Protein AF-A0A3D4R189-F1 (afdb_monomer)

Nearest PDB structures (foldseek):
  3p9x-assembly1_B  TM=3.880E-01  e=7.977E-01  Halalkalibacterium halodurans C-125
  8wql-assembly1_3K  TM=3.863E-01  e=5.534E+00  Arthrospira sp. FACHB-439
  7oy9-assembly1_D  TM=2.599E-01  e=6.325E+00  Mycolicibacterium smegmatis

Radius of gyration: 25.9 Å; Cα contacts (8 Å, |Δi|>4): 66; chains: 1; bounding box: 79×24×38 Å

Mean predicted aligned error: 11.32 Å

Sequence (80 aa):
MFKRTKSFLALLLTAIMLFGLVPTTAIADSSHNGQVRVIVENTTYTMAEGAPWDGTLVDTWVDIDNSSTMMSSVVTALGT

pLDDT: mean 86.46, std 14.15, range [50.88, 97.69]

Foldseek 3Di:
DPVVVVVVVVVVVVVVVVVVPPPVVVPDPVVQPQKDWDWDADPDQDVVNPDPDHGTPFTDIDHDDPVDDPVVRVCVRNVD

Structure (mmCIF, N/CA/C/O backbone):
data_AF-A0A3D4R189-F1
#
_entry.id   AF-A0A3D4R189-F1
#
loop_
_atom_site.group_PDB
_atom_site.id
_atom_site.type_symbol
_atom_site.label_atom_id
_atom_site.label_alt_id
_atom_site.label_comp_id
_atom_site.label_asym_id
_atom_site.label_entity_id
_atom_site.label_seq_id
_atom_site.pdbx_PDB_ins_code
_atom_site.Cartn_x
_atom_site.Cartn_y
_atom_site.Cartn_z
_atom_site.occupancy
_atom_site.B_iso_or_equiv
_atom_site.auth_seq_id
_atom_site.auth_comp_id
_atom_site.auth_asym_id
_atom_site.auth_atom_id
_atom_site.pdbx_PDB_model_num
ATOM 1 N N . MET A 1 1 ? 61.244 9.184 -6.629 1.00 50.88 1 MET A N 1
ATOM 2 C CA . MET A 1 1 ? 60.003 8.975 -5.841 1.00 50.88 1 MET A CA 1
ATOM 3 C C . MET A 1 1 ? 58.846 9.913 -6.243 1.00 50.88 1 MET A C 1
ATOM 5 O O . MET A 1 1 ? 57.713 9.461 -6.284 1.00 50.88 1 MET A O 1
ATOM 9 N N . PHE A 1 2 ? 59.113 11.163 -6.656 1.00 54.59 2 PHE A N 1
ATOM 10 C CA . PHE A 1 2 ? 58.108 12.198 -6.996 1.00 54.59 2 PHE A CA 1
ATOM 11 C C . PHE A 1 2 ? 57.295 12.028 -8.308 1.00 54.59 2 PHE A C 1
ATOM 13 O O . PHE A 1 2 ? 56.319 12.740 -8.519 1.00 54.59 2 PHE A O 1
ATOM 20 N N . LYS A 1 3 ? 57.686 11.131 -9.230 1.00 58.75 3 LYS A N 1
ATOM 21 C CA . LYS A 1 3 ? 56.994 10.949 -10.531 1.00 58.75 3 LYS A CA 1
ATOM 22 C C . LYS A 1 3 ? 55.735 10.073 -10.410 1.00 58.75 3 LYS A C 1
ATOM 24 O O . LYS A 1 3 ? 54.741 10.323 -11.081 1.00 58.75 3 LYS A O 1
ATOM 29 N N . ARG A 1 4 ? 55.765 9.085 -9.506 1.00 61.47 4 ARG A N 1
ATOM 30 C CA . ARG A 1 4 ? 54.642 8.171 -9.231 1.00 61.47 4 ARG A CA 1
ATOM 31 C C . ARG A 1 4 ? 53.512 8.852 -8.451 1.00 61.47 4 ARG A C 1
ATOM 33 O O . ARG A 1 4 ? 52.353 8.621 -8.764 1.00 61.47 4 ARG A O 1
ATOM 40 N N . THR A 1 5 ? 53.840 9.745 -7.514 1.00 61.50 5 THR A N 1
ATOM 41 C CA . THR A 1 5 ? 52.851 10.506 -6.729 1.00 61.50 5 THR A CA 1
ATOM 42 C C . THR A 1 5 ? 52.087 11.523 -7.575 1.00 61.50 5 THR A C 1
ATOM 44 O O . THR A 1 5 ? 50.877 11.633 -7.429 1.00 61.50 5 THR A O 1
ATOM 47 N N . LYS A 1 6 ? 52.751 12.198 -8.526 1.00 67.00 6 LYS A N 1
ATOM 48 C CA . LYS A 1 6 ? 52.081 13.075 -9.507 1.00 67.00 6 LYS A CA 1
ATOM 49 C C . LYS A 1 6 ? 51.119 12.303 -10.416 1.00 67.00 6 LYS A C 1
ATOM 51 O O . LYS A 1 6 ? 50.031 12.788 -10.692 1.00 67.00 6 LYS A O 1
ATOM 56 N N . SER A 1 7 ? 51.501 11.096 -10.840 1.00 76.69 7 SER A N 1
ATOM 57 C CA . SER A 1 7 ? 50.644 10.231 -11.662 1.00 76.69 7 SER A CA 1
ATOM 58 C C . SER A 1 7 ? 49.430 9.712 -10.887 1.00 76.69 7 SER A C 1
ATOM 60 O O . SER A 1 7 ? 48.340 9.645 -11.442 1.00 76.69 7 SER A O 1
ATOM 62 N N . PHE A 1 8 ? 49.610 9.376 -9.606 1.00 85.62 8 PHE A N 1
ATOM 63 C CA . PHE A 1 8 ? 48.520 8.952 -8.728 1.00 85.62 8 PHE A CA 1
ATOM 64 C C . PHE A 1 8 ? 47.560 10.106 -8.416 1.00 85.62 8 PHE A C 1
ATOM 66 O O . PHE A 1 8 ? 46.350 9.934 -8.490 1.00 85.62 8 PHE A O 1
ATOM 73 N N . LEU A 1 9 ? 48.095 11.297 -8.133 1.00 84.50 9 LEU A N 1
ATOM 74 C CA . LEU A 1 9 ? 47.290 12.486 -7.863 1.00 84.50 9 LEU A CA 1
ATOM 75 C C . LEU A 1 9 ? 46.500 12.933 -9.098 1.00 84.50 9 LEU A C 1
ATOM 77 O O . LEU A 1 9 ? 45.336 13.294 -8.971 1.00 84.50 9 LEU A O 1
ATOM 81 N N . ALA A 1 10 ? 47.108 12.857 -10.285 1.00 88.75 10 ALA A N 1
ATOM 82 C CA . ALA A 1 10 ? 46.406 13.101 -11.539 1.00 88.75 10 ALA A CA 1
ATOM 83 C C . ALA A 1 10 ? 45.251 12.110 -11.715 1.00 88.75 10 ALA A C 1
ATOM 85 O O . ALA A 1 10 ? 44.129 12.541 -11.927 1.00 88.75 10 ALA A O 1
ATOM 86 N N . LEU A 1 11 ? 45.502 10.809 -11.533 1.00 89.38 11 LEU A N 1
ATOM 87 C CA . LEU A 1 11 ? 44.479 9.767 -11.662 1.00 89.38 11 LEU A CA 1
ATOM 88 C C . LEU A 1 11 ? 43.331 9.935 -10.652 1.00 89.38 11 LEU A C 1
ATOM 90 O O . LEU A 1 11 ? 42.171 9.740 -11.007 1.00 89.38 11 LEU A O 1
ATOM 94 N N . LEU A 1 12 ? 43.643 10.356 -9.423 1.00 90.06 12 LEU A N 1
ATOM 95 C CA . LEU A 1 12 ? 42.648 10.686 -8.404 1.00 90.06 12 LEU A CA 1
ATOM 96 C C . LEU A 1 12 ? 41.795 11.899 -8.809 1.00 90.06 12 LEU A C 1
ATOM 98 O O . LEU A 1 12 ? 40.575 11.843 -8.686 1.00 90.06 12 LEU A O 1
ATOM 102 N N . LEU A 1 13 ? 42.407 12.970 -9.330 1.00 89.56 13 LEU A N 1
ATOM 103 C CA . LEU A 1 13 ? 41.673 14.139 -9.831 1.00 89.56 13 LEU A CA 1
ATOM 104 C C . LEU A 1 13 ? 40.742 13.768 -10.990 1.00 89.56 13 LEU A C 1
ATOM 106 O O . LEU A 1 13 ? 39.591 14.204 -11.010 1.00 89.56 13 LEU A O 1
ATOM 110 N N . THR A 1 14 ? 41.216 12.946 -11.930 1.00 89.38 14 THR A N 1
ATOM 111 C CA . THR A 1 14 ? 40.395 12.483 -13.055 1.00 89.38 14 THR A CA 1
ATOM 112 C C . THR A 1 14 ? 39.218 11.644 -12.567 1.00 89.38 14 THR A C 1
ATOM 114 O O . THR A 1 14 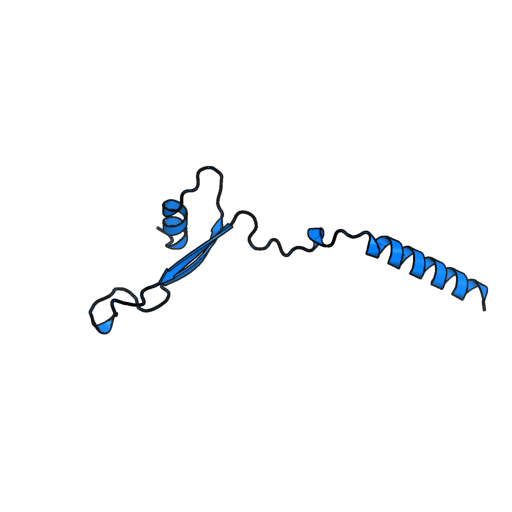? 38.105 11.820 -13.052 1.00 89.38 14 THR A O 1
ATOM 117 N N . ALA A 1 15 ? 39.434 10.769 -11.579 1.00 88.81 15 ALA A N 1
ATOM 118 C CA . ALA A 1 15 ? 38.365 9.980 -10.978 1.00 88.81 15 ALA A CA 1
ATOM 119 C C . ALA A 1 15 ? 37.315 10.877 -10.305 1.00 88.81 15 ALA A C 1
ATOM 121 O O . ALA A 1 15 ? 36.130 10.720 -10.571 1.00 88.81 15 ALA A O 1
ATOM 122 N N . ILE A 1 16 ? 37.729 11.862 -9.501 1.00 87.69 16 ILE A N 1
ATOM 123 C CA . ILE A 1 16 ? 36.808 12.801 -8.837 1.00 87.69 16 ILE A CA 1
ATOM 124 C C . ILE A 1 16 ? 35.988 13.595 -9.863 1.00 87.69 16 ILE A C 1
ATOM 126 O O . ILE A 1 16 ? 34.783 13.750 -9.681 1.00 87.69 16 ILE A O 1
ATOM 130 N N . MET A 1 17 ? 36.602 14.052 -10.959 1.00 88.06 17 MET A N 1
ATOM 131 C CA . MET A 1 17 ? 35.871 14.721 -12.043 1.00 88.06 17 MET A CA 1
ATOM 132 C C . MET A 1 17 ? 34.843 13.803 -12.715 1.00 88.06 17 MET A C 1
ATOM 134 O O . MET A 1 17 ? 33.734 14.246 -12.997 1.00 88.06 17 MET A O 1
ATOM 138 N N . LEU A 1 18 ? 35.179 12.530 -12.941 1.00 81.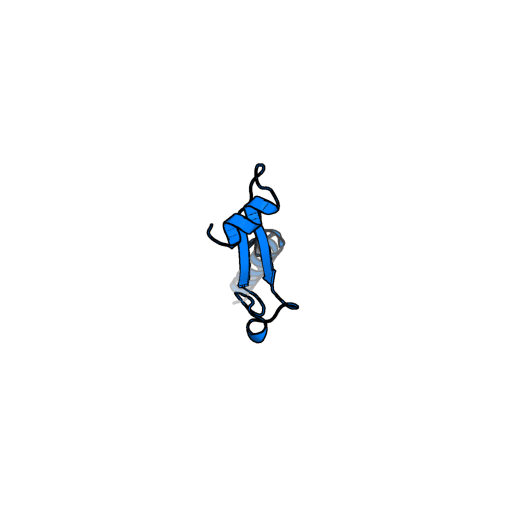19 18 LEU A N 1
ATOM 139 C CA . LEU A 1 18 ? 34.253 11.550 -13.520 1.00 81.19 18 LEU A CA 1
ATOM 140 C C . LEU A 1 18 ? 33.095 11.220 -12.568 1.00 81.19 18 LEU A C 1
ATOM 142 O O . LEU A 1 18 ? 31.951 11.135 -13.005 1.00 81.19 18 LEU A O 1
ATOM 146 N N . PHE A 1 19 ? 33.369 11.083 -11.269 1.00 75.56 19 PHE A N 1
ATOM 147 C CA . PHE A 1 19 ? 32.336 10.829 -10.263 1.00 75.56 19 PHE A CA 1
ATOM 148 C C . PHE A 1 19 ? 31.459 12.058 -9.987 1.00 75.56 19 PHE A C 1
ATOM 150 O O . PHE A 1 19 ? 30.274 11.905 -9.707 1.00 75.56 19 PHE A O 1
ATOM 157 N N . GLY A 1 20 ? 31.995 13.274 -10.125 1.00 76.56 20 GLY A N 1
ATOM 158 C CA . GLY A 1 20 ? 31.232 14.520 -9.994 1.00 76.56 20 GLY A CA 1
ATOM 159 C C . GLY A 1 20 ? 30.215 14.760 -11.116 1.00 76.56 20 GLY A C 1
ATOM 160 O O . GLY A 1 20 ? 29.335 15.602 -10.958 1.00 76.56 20 GLY A O 1
ATOM 161 N N . LEU A 1 21 ? 30.314 14.023 -12.230 1.00 71.19 21 LEU A N 1
ATOM 162 C CA . LEU A 1 21 ? 29.348 14.052 -13.334 1.00 71.19 21 LEU A CA 1
ATOM 163 C C . LEU A 1 21 ? 28.217 13.023 -13.193 1.00 71.19 21 LEU A C 1
ATOM 165 O O . LEU A 1 21 ? 27.335 12.996 -14.051 1.00 71.19 21 LEU A O 1
ATOM 169 N N . VAL A 1 22 ? 28.221 12.171 -12.160 1.00 70.81 22 VAL A N 1
ATOM 170 C CA . VAL A 1 22 ? 27.137 11.200 -11.960 1.00 70.81 22 VAL A CA 1
ATOM 171 C C . VAL A 1 22 ? 25.859 11.973 -11.616 1.00 70.81 22 VAL A C 1
ATOM 173 O O . VAL A 1 22 ? 25.834 12.666 -10.595 1.00 70.81 22 VAL A O 1
ATOM 176 N N . PRO A 1 23 ? 24.792 11.886 -12.435 1.00 69.62 23 PRO A N 1
ATOM 177 C CA . PRO A 1 23 ? 23.531 12.539 -12.121 1.00 69.62 23 PRO A CA 1
ATOM 178 C C . PRO A 1 23 ? 23.022 12.003 -10.783 1.00 69.62 23 PRO A C 1
ATOM 180 O O . PRO A 1 23 ? 22.783 10.805 -10.645 1.00 69.62 23 PRO A O 1
ATOM 183 N N . THR A 1 24 ? 22.829 12.874 -9.792 1.00 63.03 24 THR A N 1
ATOM 184 C CA . THR A 1 24 ? 22.264 12.483 -8.487 1.00 63.03 24 THR A CA 1
ATOM 185 C C . THR A 1 24 ? 20.858 11.899 -8.624 1.00 63.03 24 THR A C 1
ATO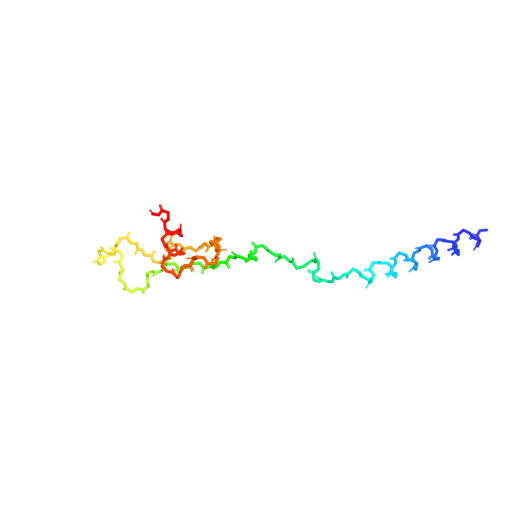M 187 O O . THR A 1 24 ? 20.430 11.110 -7.790 1.00 63.03 24 THR A O 1
ATOM 190 N N . THR A 1 25 ? 20.167 12.216 -9.721 1.00 58.91 25 THR A N 1
ATOM 191 C CA . THR A 1 25 ? 18.872 11.643 -10.102 1.00 58.91 25 THR A CA 1
ATOM 192 C C . THR A 1 25 ? 18.945 10.171 -10.511 1.00 58.91 25 THR A C 1
ATOM 194 O O . THR A 1 25 ? 17.929 9.489 -10.447 1.00 58.91 25 THR A O 1
ATOM 197 N N . ALA A 1 26 ? 20.119 9.651 -10.888 1.00 58.72 26 ALA A N 1
ATOM 198 C CA . ALA A 1 26 ? 20.319 8.221 -11.139 1.00 58.72 26 ALA A CA 1
ATOM 199 C C . ALA A 1 26 ? 20.384 7.398 -9.837 1.00 58.72 26 ALA A C 1
ATOM 201 O O . ALA A 1 26 ? 20.271 6.178 -9.882 1.00 58.72 26 ALA A O 1
ATOM 202 N N . ILE A 1 27 ? 20.550 8.068 -8.689 1.00 56.47 27 ILE A N 1
ATOM 203 C CA . ILE A 1 27 ? 20.502 7.490 -7.337 1.00 56.47 27 ILE A CA 1
ATOM 204 C C . ILE A 1 27 ? 19.283 8.052 -6.582 1.00 56.47 27 ILE A C 1
ATOM 206 O O . ILE A 1 27 ? 19.298 8.219 -5.364 1.00 56.47 27 ILE A O 1
ATOM 210 N N . ALA A 1 28 ? 18.212 8.390 -7.302 1.00 57.84 28 ALA A N 1
ATOM 211 C CA . ALA A 1 28 ? 16.908 8.465 -6.667 1.00 57.84 28 ALA A CA 1
ATOM 212 C C . ALA A 1 28 ? 16.469 7.024 -6.393 1.00 57.84 28 ALA A C 1
ATOM 214 O O . ALA A 1 28 ? 16.373 6.226 -7.326 1.00 57.84 28 ALA A O 1
ATOM 215 N N . ASP A 1 29 ? 16.241 6.691 -5.122 1.00 60.28 29 ASP A N 1
ATOM 216 C CA . ASP A 1 29 ? 15.555 5.462 -4.734 1.00 60.28 29 ASP A CA 1
ATOM 217 C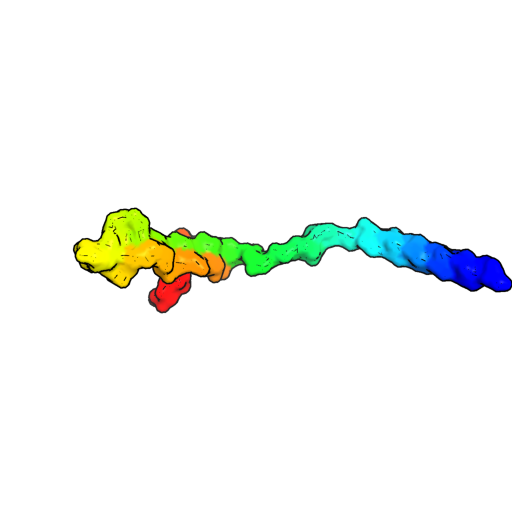 C . ASP A 1 29 ? 14.145 5.520 -5.331 1.00 60.28 29 ASP A C 1
ATOM 219 O O . ASP A 1 29 ? 13.229 6.147 -4.800 1.00 60.28 29 ASP A O 1
ATOM 223 N N . SER A 1 30 ? 14.008 4.954 -6.526 1.00 57.31 30 SER A N 1
ATOM 224 C CA . SER A 1 30 ? 12.766 4.900 -7.281 1.00 57.31 30 SER A CA 1
ATOM 225 C C . SER A 1 30 ? 11.863 3.780 -6.776 1.00 57.31 30 SER A C 1
ATOM 227 O O . SER A 1 30 ? 11.096 3.243 -7.574 1.00 57.31 30 SER A O 1
ATOM 229 N N . SER A 1 31 ? 11.972 3.385 -5.503 1.00 70.81 31 SER A N 1
ATOM 230 C CA . SER A 1 31 ? 11.259 2.234 -4.938 1.00 70.81 31 SER A CA 1
ATOM 231 C C . SER A 1 31 ? 9.754 2.269 -5.182 1.00 70.81 31 SER A C 1
ATOM 233 O O . SER A 1 31 ? 9.146 1.207 -5.232 1.00 70.81 31 SER A O 1
ATOM 235 N N . HIS A 1 32 ? 9.179 3.455 -5.418 1.00 85.25 32 HIS A N 1
ATOM 236 C CA . HIS A 1 32 ? 7.744 3.637 -5.639 1.00 85.25 32 HIS A CA 1
ATOM 237 C C . HIS A 1 32 ? 7.376 4.410 -6.912 1.00 85.25 32 HIS A C 1
ATOM 239 O O . HIS A 1 32 ? 6.276 4.954 -7.022 1.00 85.25 32 HIS A O 1
ATOM 245 N N . ASN A 1 33 ? 8.280 4.496 -7.893 1.00 88.06 33 ASN A N 1
ATOM 246 C CA . ASN A 1 33 ? 7.909 5.078 -9.183 1.00 88.06 33 ASN A CA 1
ATOM 247 C C . ASN A 1 33 ? 6.859 4.191 -9.877 1.00 88.06 33 ASN A C 1
ATOM 249 O O . ASN A 1 33 ? 7.045 2.983 -9.973 1.00 88.06 33 ASN A O 1
ATOM 253 N N . GLY A 1 34 ? 5.766 4.789 -10.359 1.00 91.31 34 GLY A N 1
ATOM 254 C CA . GLY A 1 34 ? 4.642 4.046 -10.938 1.00 91.31 34 GLY A CA 1
ATOM 255 C C . GLY A 1 34 ? 3.755 3.343 -9.906 1.00 91.31 34 GLY A C 1
ATOM 256 O O . GLY A 1 34 ? 2.962 2.486 -10.283 1.00 91.31 34 GLY A O 1
ATOM 257 N N . GLN A 1 35 ? 3.869 3.700 -8.624 1.00 94.75 35 GLN A N 1
ATOM 258 C CA . GLN A 1 35 ? 3.050 3.139 -7.554 1.00 94.75 35 GLN A CA 1
ATOM 259 C C . GLN A 1 35 ? 2.252 4.216 -6.822 1.00 94.75 35 GLN A C 1
ATOM 261 O O . GLN A 1 35 ? 2.643 5.384 -6.754 1.00 94.75 35 GLN A O 1
ATOM 266 N N . VAL A 1 36 ? 1.144 3.803 -6.213 1.00 95.44 36 VAL A N 1
ATOM 267 C CA . VAL A 1 36 ? 0.397 4.601 -5.234 1.00 95.44 36 VAL A CA 1
ATOM 268 C C . VAL A 1 36 ? 0.398 3.893 -3.891 1.00 95.44 36 VAL A C 1
ATOM 270 O O . VAL A 1 36 ? 0.286 2.671 -3.824 1.00 95.44 36 VAL A O 1
ATOM 273 N N . ARG A 1 37 ? 0.506 4.661 -2.807 1.00 96.56 37 ARG A N 1
ATOM 274 C CA . ARG A 1 37 ? 0.357 4.125 -1.455 1.00 96.56 37 ARG A CA 1
ATOM 275 C C . ARG A 1 37 ? -1.118 4.099 -1.081 1.00 96.56 37 ARG A C 1
ATOM 277 O O . ARG A 1 37 ? -1.785 5.132 -1.144 1.00 96.56 37 ARG A O 1
ATOM 284 N N . VAL A 1 38 ? -1.611 2.937 -0.674 1.00 97.69 38 VAL A N 1
ATOM 285 C CA . VAL A 1 38 ? -2.981 2.733 -0.207 1.00 97.69 38 VAL A CA 1
ATOM 286 C C . VAL A 1 38 ? -2.947 2.396 1.273 1.00 97.69 38 VAL A C 1
ATOM 288 O O . VAL A 1 38 ? -2.321 1.417 1.677 1.00 97.69 38 VAL A O 1
ATOM 291 N N . ILE A 1 39 ? -3.644 3.213 2.063 1.00 97.62 39 ILE A N 1
ATOM 292 C CA . ILE A 1 39 ? -3.830 3.011 3.497 1.00 97.62 39 ILE A CA 1
ATOM 293 C C . ILE A 1 39 ? -5.327 2.867 3.753 1.00 97.62 39 ILE A C 1
ATOM 295 O O . ILE A 1 39 ? -6.105 3.754 3.402 1.00 97.62 39 ILE A O 1
ATOM 299 N N . VAL A 1 40 ? -5.725 1.747 4.350 1.00 96.31 40 VAL A N 1
ATOM 300 C CA . VAL A 1 40 ? -7.101 1.492 4.785 1.00 96.31 40 VAL A CA 1
ATOM 301 C C . VAL A 1 40 ? -7.087 1.407 6.298 1.00 96.31 40 VAL A C 1
ATOM 303 O O . VAL A 1 40 ? -6.463 0.512 6.862 1.00 96.31 40 VAL A O 1
ATOM 306 N N . GLU A 1 41 ? -7.767 2.337 6.958 1.00 96.94 41 GLU A N 1
ATOM 307 C CA . GLU A 1 41 ? -7.793 2.425 8.413 1.00 96.94 41 GLU A CA 1
ATOM 308 C C . GLU A 1 41 ? -9.208 2.616 8.953 1.00 96.94 41 GLU A C 1
ATOM 310 O O . GLU A 1 41 ? -10.074 3.211 8.312 1.00 96.94 41 GLU A O 1
ATOM 315 N N . ASN A 1 42 ? -9.426 2.095 10.155 1.00 97.12 42 ASN A N 1
ATOM 316 C CA . ASN A 1 42 ? -10.621 2.313 10.943 1.00 97.12 42 ASN A CA 1
ATOM 317 C C . ASN A 1 42 ? -10.224 2.925 12.281 1.00 97.12 42 ASN A C 1
ATOM 319 O O . ASN A 1 42 ? -9.639 2.274 13.146 1.00 97.12 42 ASN A O 1
ATOM 323 N N . THR A 1 43 ? -10.540 4.205 12.420 1.00 96.38 43 THR A N 1
ATOM 324 C CA . THR A 1 43 ? -10.226 5.019 13.597 1.00 96.38 43 THR A CA 1
ATOM 325 C C . THR A 1 43 ? -11.480 5.412 14.375 1.00 96.38 43 THR A C 1
ATOM 327 O O . THR A 1 43 ? -11.388 6.185 15.324 1.00 96.38 43 THR A O 1
ATOM 330 N N . THR A 1 44 ? -12.657 4.926 13.960 1.00 95.81 44 THR A N 1
ATOM 331 C CA . THR A 1 44 ? -13.952 5.402 14.469 1.00 95.81 44 THR A CA 1
ATOM 332 C C . THR A 1 44 ? -14.825 4.283 15.027 1.00 95.81 44 THR A C 1
ATOM 334 O O . THR A 1 44 ? -15.286 4.410 16.153 1.00 95.81 44 THR A O 1
ATOM 337 N N . TYR A 1 45 ? -15.079 3.216 14.263 1.00 96.12 45 TYR A N 1
ATOM 338 C CA . TYR A 1 45 ? -15.992 2.146 14.675 1.00 96.12 45 TYR A CA 1
ATOM 339 C C . TYR A 1 45 ? -15.185 0.987 15.237 1.00 96.12 45 TYR A C 1
ATOM 341 O O . TYR A 1 45 ? -14.500 0.317 14.480 1.00 96.12 45 TYR A O 1
ATOM 349 N N . THR A 1 46 ? -15.216 0.747 16.539 1.00 95.56 46 THR A N 1
ATOM 350 C CA . THR A 1 46 ? -14.256 -0.200 17.123 1.00 95.56 46 THR A CA 1
ATOM 351 C C . THR A 1 46 ? -14.677 -1.665 16.965 1.00 95.56 46 THR A C 1
ATOM 353 O O . THR A 1 46 ? -15.868 -1.967 16.832 1.00 95.56 46 THR A O 1
ATOM 356 N N . MET A 1 47 ? -13.748 -2.626 17.053 1.00 96.31 47 MET A N 1
ATOM 357 C CA . MET A 1 47 ? -14.112 -4.058 17.083 1.00 96.31 47 MET A CA 1
ATOM 358 C C . MET A 1 47 ? -14.966 -4.400 18.307 1.00 96.31 47 MET A C 1
ATOM 360 O O . MET A 1 47 ? -15.836 -5.267 18.230 1.00 96.31 47 MET A O 1
ATOM 364 N N . ALA A 1 48 ? -14.768 -3.690 19.422 1.00 95.94 48 ALA A N 1
ATOM 365 C CA . ALA A 1 48 ? -15.614 -3.814 20.609 1.00 95.94 48 ALA A CA 1
ATOM 366 C C . ALA A 1 48 ? -17.083 -3.443 20.328 1.00 95.94 48 ALA A C 1
ATOM 368 O O . ALA A 1 48 ? -17.988 -3.994 20.952 1.00 95.94 48 ALA A O 1
ATOM 369 N N . GLU A 1 49 ? -17.324 -2.548 19.369 1.00 96.75 49 GLU A N 1
ATOM 370 C CA . GLU A 1 49 ? -18.656 -2.140 18.910 1.00 96.75 49 GLU A CA 1
ATOM 371 C C . GLU A 1 49 ? -19.160 -2.989 17.725 1.00 96.75 49 GLU A C 1
ATO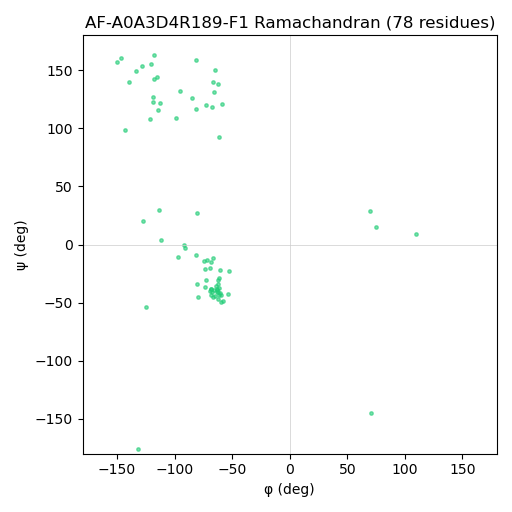M 373 O O . GLU A 1 49 ? -20.286 -2.795 17.258 1.00 96.75 49 GLU A O 1
ATOM 378 N N . GLY A 1 50 ? -18.361 -3.957 17.257 1.00 96.88 50 GLY A N 1
ATOM 379 C CA . GLY A 1 50 ? -18.718 -4.930 16.219 1.00 96.88 50 GLY A CA 1
ATOM 380 C C . GLY A 1 50 ? -18.015 -4.750 14.871 1.00 96.88 50 GLY A C 1
ATOM 381 O O . GLY A 1 50 ? -18.387 -5.422 13.907 1.00 96.88 50 GLY A O 1
ATOM 382 N N . ALA A 1 51 ? -17.014 -3.872 14.769 1.00 97.56 51 ALA A N 1
ATOM 383 C CA . ALA A 1 51 ? -16.259 -3.706 13.531 1.00 97.56 51 ALA A CA 1
ATOM 384 C C . ALA A 1 51 ? -15.456 -4.965 13.151 1.00 97.56 51 ALA A C 1
ATOM 386 O O . ALA A 1 51 ? -14.998 -5.700 14.028 1.00 97.56 51 ALA A O 1
ATOM 387 N N . PRO A 1 52 ? -15.228 -5.209 11.847 1.00 95.38 52 PRO A N 1
ATOM 388 C CA . PRO A 1 52 ? -14.415 -6.336 11.397 1.00 95.38 52 PRO A 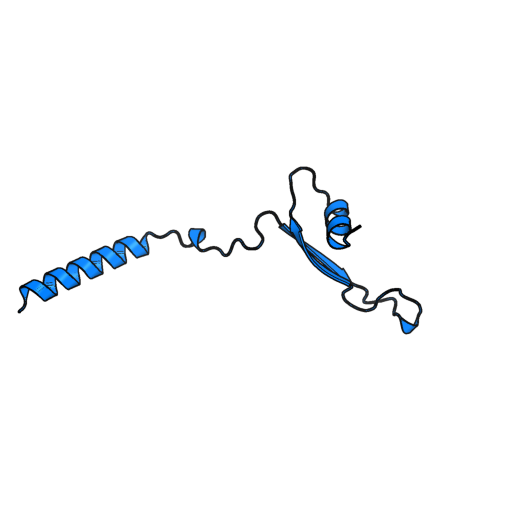CA 1
ATOM 389 C C . PRO A 1 52 ? -12.905 -6.145 11.626 1.00 95.38 52 PRO A C 1
ATOM 391 O O . PRO A 1 52 ? -12.182 -7.138 11.670 1.00 95.38 52 PRO A O 1
ATOM 394 N N . TRP A 1 53 ? -12.423 -4.905 11.778 1.00 96.12 53 TRP A N 1
ATOM 395 C CA . TRP A 1 53 ? -11.036 -4.596 12.148 1.00 96.12 53 TRP A CA 1
ATOM 396 C C . TRP A 1 53 ? -10.944 -3.284 12.936 1.00 96.12 53 TRP A C 1
ATOM 398 O O . TRP A 1 53 ? -11.804 -2.412 12.790 1.00 96.12 53 TRP A O 1
ATOM 408 N N . ASP A 1 54 ? -9.865 -3.142 13.708 1.00 96.25 54 ASP A N 1
ATOM 409 C CA . ASP A 1 54 ? -9.448 -1.909 14.383 1.00 96.25 54 ASP A CA 1
ATOM 410 C C . ASP A 1 54 ? -8.112 -1.412 13.822 1.00 96.25 54 ASP A C 1
ATOM 412 O O . ASP A 1 54 ? -7.225 -2.207 13.505 1.00 96.25 54 ASP A O 1
ATOM 416 N N . GLY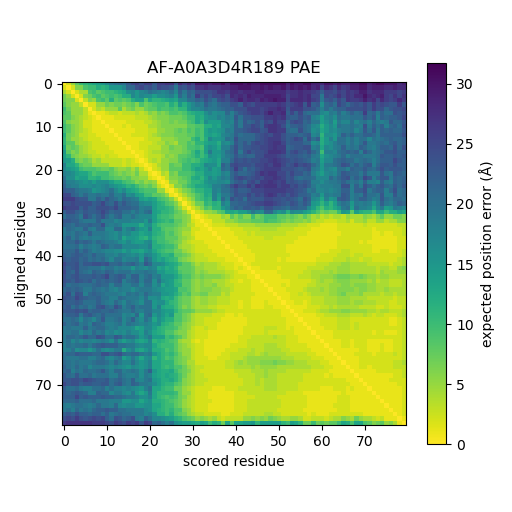 A 1 55 ? -7.942 -0.091 13.734 1.00 96.12 55 GLY A N 1
ATOM 417 C CA . GLY A 1 55 ? -6.697 0.526 13.277 1.00 96.12 55 GLY A CA 1
ATOM 418 C C . GLY A 1 55 ? -6.445 0.329 11.780 1.00 96.12 55 GLY A C 1
ATOM 419 O O . GLY A 1 55 ? -7.372 0.369 10.969 1.00 96.12 55 GLY A O 1
ATOM 420 N N . THR A 1 56 ? -5.182 0.167 11.390 1.00 97.25 56 THR A N 1
ATOM 421 C CA . THR A 1 56 ? -4.782 0.021 9.983 1.00 97.25 56 THR A CA 1
ATOM 422 C C . THR A 1 56 ? -4.980 -1.417 9.508 1.00 97.25 56 THR A C 1
ATOM 424 O O . THR A 1 56 ? -4.317 -2.332 9.990 1.00 97.25 56 THR A O 1
ATOM 427 N N . LEU A 1 57 ? -5.866 -1.604 8.532 1.00 96.38 57 LEU A N 1
ATOM 428 C CA . LEU A 1 57 ? -6.081 -2.881 7.854 1.00 96.38 57 LEU A CA 1
ATOM 429 C C . LEU A 1 57 ? -5.009 -3.143 6.793 1.00 96.38 57 LEU A C 1
ATOM 431 O O . LEU A 1 57 ? -4.487 -4.249 6.703 1.00 96.38 57 LEU A O 1
ATOM 435 N N . VAL A 1 58 ? -4.691 -2.125 5.988 1.00 97.38 58 VAL A N 1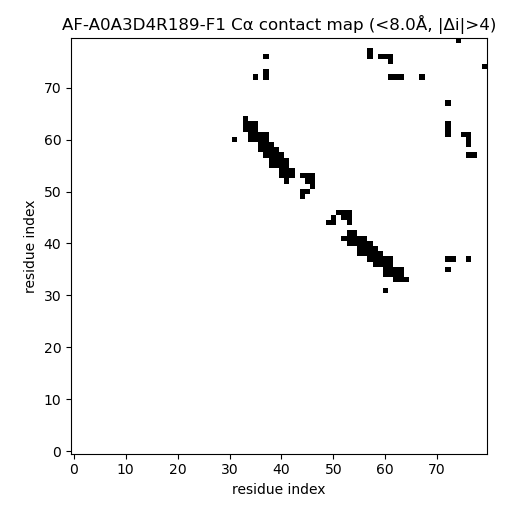
ATOM 436 C CA . VAL A 1 58 ? -3.689 -2.193 4.915 1.00 97.38 58 VAL A CA 1
ATOM 437 C C . VAL A 1 58 ? -2.877 -0.906 4.891 1.00 97.38 58 V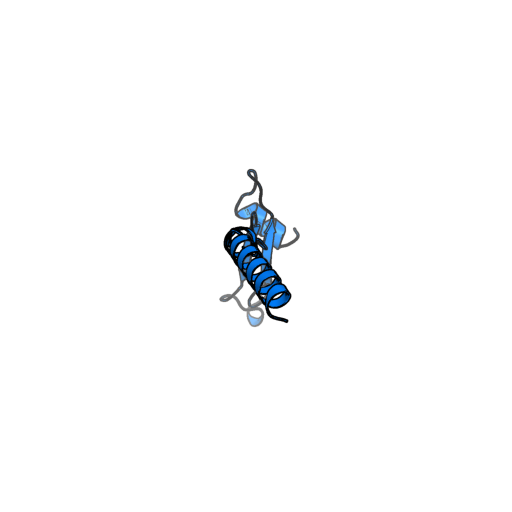AL A C 1
ATOM 439 O O . VAL A 1 58 ? -3.436 0.176 5.039 1.00 97.38 58 VAL A O 1
ATOM 442 N N . ASP A 1 59 ? -1.573 -1.035 4.665 1.00 97.25 59 ASP A N 1
ATOM 443 C CA . ASP A 1 59 ? -0.654 0.042 4.296 1.00 97.25 59 ASP A CA 1
ATOM 444 C C . ASP A 1 59 ? 0.358 -0.542 3.307 1.00 97.25 59 ASP A C 1
ATOM 446 O O . ASP A 1 59 ? 1.273 -1.271 3.694 1.00 97.25 59 ASP A O 1
ATOM 450 N N . THR A 1 60 ? 0.128 -0.321 2.014 1.00 95.50 60 THR A N 1
ATOM 451 C CA . THR A 1 60 ? 0.927 -0.946 0.956 1.00 95.50 60 THR A CA 1
ATOM 452 C C . THR A 1 60 ? 1.087 -0.046 -0.258 1.00 95.50 60 THR A C 1
ATOM 454 O O . THR A 1 60 ? 0.302 0.876 -0.485 1.00 95.50 60 THR A O 1
ATOM 457 N N . TRP A 1 61 ? 2.101 -0.342 -1.064 1.00 96.50 61 TRP A N 1
ATOM 458 C CA . TRP A 1 61 ? 2.292 0.257 -2.377 1.00 96.50 61 TRP A CA 1
ATOM 459 C C . TRP A 1 61 ? 1.689 -0.642 -3.451 1.00 96.50 61 TRP A C 1
ATOM 461 O O . TRP A 1 61 ? 1.904 -1.852 -3.456 1.00 96.50 61 TRP A O 1
ATOM 471 N N . VAL A 1 62 ? 0.918 -0.037 -4.347 1.00 96.19 62 VAL A N 1
ATOM 472 C CA . VAL A 1 62 ? 0.216 -0.705 -5.442 1.00 96.19 62 VAL A CA 1
ATOM 473 C C . VAL A 1 62 ? 0.729 -0.155 -6.762 1.00 96.19 62 VAL A C 1
ATOM 475 O O . VAL A 1 62 ? 0.704 1.059 -6.965 1.00 96.19 62 VAL A O 1
ATOM 478 N N . ASP A 1 63 ? 1.161 -1.044 -7.655 1.00 95.75 63 ASP A N 1
ATOM 479 C CA . ASP A 1 63 ? 1.514 -0.698 -9.033 1.00 95.75 63 ASP A CA 1
ATOM 480 C C . ASP A 1 63 ? 0.297 -0.146 -9.784 1.00 95.75 63 ASP A C 1
ATOM 482 O O . ASP A 1 63 ? -0.813 -0.672 -9.666 1.00 95.75 63 ASP A O 1
ATOM 486 N N . ILE A 1 64 ? 0.506 0.911 -10.567 1.00 95.88 64 ILE A N 1
ATOM 487 C CA . ILE A 1 64 ? -0.539 1.536 -11.380 1.00 95.88 64 ILE A CA 1
ATOM 488 C C . ILE A 1 64 ? -0.113 1.698 -12.837 1.00 95.88 64 ILE A C 1
ATOM 490 O O . ILE A 1 64 ? 1.061 1.852 -13.173 1.00 95.88 64 ILE A O 1
ATOM 494 N N . ASP A 1 65 ? -1.114 1.723 -13.705 1.00 95.62 65 ASP A N 1
ATOM 495 C CA . ASP A 1 65 ? -0.995 2.017 -15.127 1.00 95.62 65 ASP A CA 1
ATOM 496 C C . ASP A 1 65 ? -2.036 3.061 -15.573 1.00 95.62 65 ASP A C 1
ATOM 498 O O . ASP A 1 65 ? -2.814 3.588 -14.777 1.00 95.62 65 ASP A O 1
ATOM 502 N N . ASN A 1 66 ? -2.080 3.353 -16.874 1.00 96.38 66 ASN A N 1
ATOM 503 C CA . ASN A 1 66 ? -3.000 4.346 -17.443 1.00 96.38 66 ASN A CA 1
ATOM 504 C C . ASN A 1 66 ? -4.489 3.956 -17.366 1.00 96.38 66 ASN A C 1
ATOM 506 O O . ASN A 1 66 ? -5.344 4.789 -17.660 1.00 96.38 66 ASN A O 1
ATOM 510 N N . SER A 1 67 ? -4.807 2.705 -17.033 1.00 96.81 67 SER A N 1
ATOM 511 C CA . SER A 1 67 ? -6.179 2.222 -16.840 1.00 96.81 67 SER A CA 1
ATOM 512 C C . SER A 1 67 ? -6.603 2.202 -15.370 1.00 96.81 67 SER A C 1
ATOM 514 O O . SER A 1 67 ? -7.786 2.034 -15.066 1.00 96.81 67 SER A O 1
ATOM 516 N N . SER A 1 68 ? -5.649 2.391 -14.459 1.00 96.75 68 SER A N 1
ATOM 517 C CA . SER A 1 68 ? -5.875 2.343 -13.022 1.00 96.75 68 SER A CA 1
ATOM 518 C C . SER A 1 68 ? -6.768 3.491 -12.550 1.00 96.75 68 SER A C 1
ATOM 520 O O . SER A 1 68 ? -6.648 4.641 -12.970 1.00 96.75 68 SER A O 1
ATOM 522 N N . THR A 1 69 ? -7.668 3.172 -11.626 1.00 96.81 69 THR A N 1
ATOM 523 C CA . THR A 1 69 ? -8.550 4.114 -10.931 1.00 96.81 69 THR A CA 1
ATOM 524 C C . THR A 1 69 ? -8.263 4.085 -9.433 1.00 96.81 69 THR A C 1
ATOM 526 O O . THR A 1 69 ? -7.704 3.118 -8.918 1.00 96.81 69 THR A O 1
ATOM 529 N N . MET A 1 70 ? -8.720 5.103 -8.697 1.00 94.81 70 MET A N 1
ATOM 530 C CA . MET A 1 70 ? -8.622 5.092 -7.231 1.00 94.81 70 MET A CA 1
ATOM 531 C C . MET A 1 70 ? -9.241 3.824 -6.621 1.00 94.81 70 MET A C 1
ATOM 533 O O . MET A 1 70 ? -8.642 3.213 -5.742 1.00 94.81 70 MET A O 1
ATOM 537 N N . MET A 1 71 ? -10.410 3.395 -7.113 1.00 96.38 71 MET A N 1
ATOM 538 C CA . MET A 1 71 ? -11.086 2.210 -6.581 1.00 96.38 71 MET A CA 1
ATOM 539 C C . MET A 1 71 ? -10.332 0.920 -6.915 1.00 96.38 71 MET A C 1
ATOM 541 O O . MET A 1 71 ? -10.208 0.058 -6.051 1.00 96.38 71 MET A O 1
ATOM 545 N N . SER A 1 72 ? -9.785 0.785 -8.129 1.00 96.94 72 SER A N 1
ATOM 546 C CA . SER A 1 72 ? -9.011 -0.412 -8.485 1.00 96.94 72 SER A CA 1
ATOM 547 C C . SER A 1 72 ? -7.742 -0.537 -7.646 1.00 96.94 72 SER A C 1
ATOM 549 O O . SER A 1 72 ? -7.400 -1.642 -7.252 1.00 96.94 72 SER A O 1
ATOM 551 N N . SER A 1 73 ? -7.076 0.571 -7.302 1.00 97.19 73 SER A N 1
ATOM 552 C CA . SER A 1 73 ? -5.921 0.528 -6.396 1.00 97.19 73 SER A CA 1
ATOM 553 C C . SER A 1 73 ? -6.302 0.041 -4.995 1.00 97.19 73 SER A C 1
ATOM 555 O O . SER A 1 73 ? -5.553 -0.731 -4.403 1.00 97.19 73 SER A O 1
ATOM 557 N N . VAL A 1 74 ? -7.472 0.435 -4.476 1.00 96.88 74 VAL A N 1
ATOM 558 C CA . VAL A 1 74 ? -7.981 -0.054 -3.180 1.00 96.88 74 VAL A CA 1
ATOM 559 C C . VAL A 1 74 ? -8.324 -1.541 -3.241 1.00 96.88 74 VAL A C 1
ATOM 561 O O . VAL A 1 74 ? -7.935 -2.290 -2.351 1.00 96.88 74 VAL A O 1
ATOM 564 N N . VAL A 1 75 ? -9.004 -1.980 -4.300 1.00 97.00 75 VAL A N 1
ATOM 565 C CA . VAL A 1 75 ? -9.337 -3.396 -4.541 1.00 97.00 75 VAL A CA 1
ATOM 566 C C . VAL A 1 75 ? -8.066 -4.251 -4.591 1.00 97.00 75 VAL A C 1
ATOM 568 O O . VAL A 1 75 ? -7.949 -5.222 -3.845 1.00 97.00 75 VAL A O 1
ATOM 571 N N . THR A 1 76 ? -7.061 -3.825 -5.363 1.00 97.00 76 THR A N 1
ATOM 572 C CA . THR A 1 76 ? -5.755 -4.495 -5.422 1.00 97.00 76 THR A CA 1
ATOM 573 C C . THR A 1 76 ? -5.067 -4.529 -4.057 1.00 97.00 76 THR A C 1
ATOM 575 O O . THR A 1 76 ? -4.539 -5.568 -3.668 1.00 97.00 76 THR A O 1
ATOM 578 N N . ALA A 1 77 ? -5.091 -3.425 -3.303 1.00 97.00 77 ALA A N 1
ATOM 579 C CA . ALA A 1 77 ? -4.491 -3.360 -1.970 1.00 97.00 77 ALA A CA 1
ATOM 580 C C . ALA A 1 77 ? -5.146 -4.331 -0.971 1.00 97.00 77 ALA A C 1
ATOM 582 O O . ALA A 1 77 ? -4.462 -4.866 -0.101 1.00 97.00 77 ALA A O 1
ATOM 583 N N . LEU A 1 78 ? -6.454 -4.568 -1.098 1.00 96.44 78 LEU A N 1
ATOM 584 C CA . LEU A 1 78 ? -7.214 -5.494 -0.252 1.00 96.44 78 LEU A CA 1
ATOM 585 C C . LEU A 1 78 ? -7.085 -6.965 -0.686 1.00 96.44 78 LEU A C 1
ATOM 587 O O . LEU A 1 78 ? -7.523 -7.848 0.051 1.00 96.44 78 LEU A O 1
ATOM 591 N N . GLY A 1 79 ? -6.483 -7.245 -1.847 1.00 92.12 79 GLY A N 1
ATOM 592 C CA . GLY A 1 79 ? -6.318 -8.606 -2.368 1.00 92.12 79 GLY A CA 1
ATOM 593 C C . GLY A 1 79 ? -7.628 -9.265 -2.812 1.00 92.12 79 GLY A C 1
ATOM 594 O O . GLY A 1 79 ? -7.756 -10.487 -2.724 1.00 92.12 79 GLY A O 1
ATOM 595 N N . THR A 1 80 ? -8.597 -8.458 -3.248 1.00 75.31 80 THR A N 1
ATOM 596 C CA . THR A 1 80 ? -9.936 -8.873 -3.712 1.00 75.31 80 THR A CA 1
ATOM 597 C C . THR A 1 80 ? -10.075 -8.713 -5.214 1.00 75.31 80 THR A C 1
ATOM 599 O O . THR A 1 80 ? -10.769 -9.544 -5.838 1.00 75.31 80 THR A O 1
#

Secondary structure (DSSP, 8-state):
-HHHHHHHHHHHHHHHHHHTTS-GGGGS--TTTTEEEEEEEESSS-GGGT-S--EEEEEEEEE--TT--HHHHHHHHHT-

Solvent-accessible surface area (backbone atoms only — not comparable to full-atom values): 5082 Å² total; per-residue (Å²): 122,73,68,62,56,54,54,50,51,50,53,51,52,53,49,51,58,59,60,71,66,58,60,69,75,80,70,52,86,60,87,57,70,63,42,47,79,46,73,43,70,36,93,79,60,42,45,92,81,67,38,96,55,60,45,72,79,40,79,48,78,35,84,58,58,98,85,62,46,78,66,55,48,52,40,60,68,71,74,110